Protein AF-A0A7C1Z1F7-F1 (afdb_monomer)

Sequence (135 aa):
MGASKIYFLIGGLVTLLATFLFSFHTYFPGVDIYGIGFLMNIPALFTSGDILVIIMTIVFIIFLLSGIFILLGVKSRVVAIIGSIFAIGVSGYFIFVFYIGMLDPQFAFMFLDDAIIEGILPLNIPIGTISIGPI

Mean predicted aligned error: 8.41 Å

Secondary structure (DSSP, 8-state):
--HHHHHHHHHHHHHHHHHHH-B-TTTSTT--BBHHHHHHTGGGGGG---HHHHHHHHHHHHHHHHHHHHHHTTT-HHHHHHHHHHHHHHHHHHHHHHHTT---HHHHHTTB---SSTT--S--EEETTEEES--

pLDDT: mean 76.37, std 15.19, range [38.84, 95.06]

Structure (mmCIF, N/CA/C/O backbone):
data_AF-A0A7C1Z1F7-F1
#
_entry.id   AF-A0A7C1Z1F7-F1
#
loop_
_atom_site.group_PDB
_atom_site.id
_atom_site.type_symbol
_atom_site.label_atom_id
_atom_site.label_alt_id
_atom_site.label_comp_id
_atom_site.label_asym_id
_atom_site.label_entity_id
_atom_site.label_seq_id
_atom_site.pdbx_PDB_ins_code
_atom_site.Cartn_x
_atom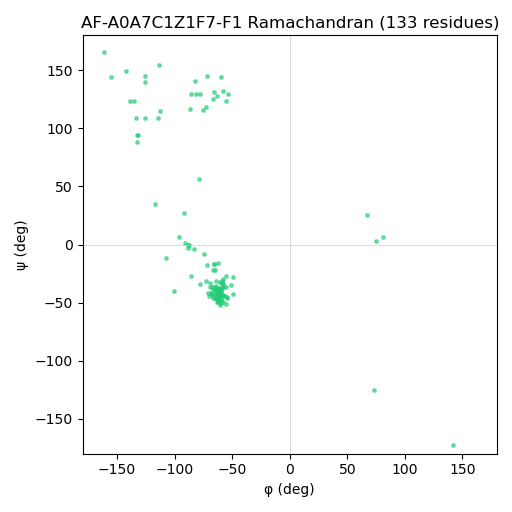_site.Cartn_y
_atom_site.Cartn_z
_atom_site.occupancy
_atom_site.B_iso_or_equiv
_atom_site.auth_seq_id
_atom_site.auth_comp_id
_atom_site.auth_asym_id
_atom_site.auth_atom_id
_atom_site.pdbx_PDB_model_num
ATOM 1 N N . MET A 1 1 ? -17.760 -5.159 22.294 1.00 61.66 1 MET A N 1
ATOM 2 C CA . MET A 1 1 ? -17.107 -4.267 21.301 1.00 61.66 1 MET A CA 1
ATOM 3 C C . MET A 1 1 ? -18.164 -3.802 20.309 1.00 61.66 1 MET A C 1
ATOM 5 O O . MET A 1 1 ? -18.952 -4.632 19.889 1.00 61.66 1 MET A O 1
ATOM 9 N N . GLY A 1 2 ? -18.234 -2.510 19.968 1.00 80.25 2 GLY A N 1
ATOM 10 C CA . GLY A 1 2 ? -19.189 -2.028 18.957 1.00 80.25 2 GLY A CA 1
ATOM 11 C C . GLY A 1 2 ? -18.783 -2.457 17.543 1.00 80.25 2 GLY A C 1
ATOM 12 O O . GLY A 1 2 ? -17.587 -2.481 17.247 1.00 80.25 2 GLY A O 1
ATOM 13 N N . ALA A 1 3 ? -19.758 -2.753 16.678 1.00 77.94 3 ALA A N 1
ATOM 14 C CA . ALA A 1 3 ? -19.538 -3.232 15.306 1.00 77.94 3 ALA A CA 1
ATOM 15 C C . ALA A 1 3 ? -18.564 -2.349 14.498 1.00 77.94 3 ALA A C 1
ATOM 17 O O . ALA A 1 3 ? -17.719 -2.860 13.772 1.00 77.94 3 ALA A O 1
ATOM 18 N N . SER A 1 4 ? -18.578 -1.026 14.713 1.00 79.00 4 SER A N 1
ATOM 19 C CA . SER A 1 4 ? -17.654 -0.089 14.054 1.00 79.00 4 SER A CA 1
ATOM 20 C C . SER A 1 4 ? -16.173 -0.387 14.305 1.00 79.00 4 SER A C 1
ATOM 22 O O . SER A 1 4 ? -15.347 -0.160 13.432 1.00 79.00 4 SER A O 1
ATOM 24 N N . LYS A 1 5 ? -15.815 -0.902 15.489 1.00 85.81 5 LYS A N 1
ATOM 25 C CA . LYS A 1 5 ? -14.415 -1.220 15.817 1.00 85.81 5 LYS A CA 1
ATOM 26 C C . LYS A 1 5 ? -13.922 -2.457 15.070 1.00 85.81 5 LYS A C 1
ATOM 28 O O . LYS A 1 5 ? -12.745 -2.529 14.741 1.00 85.81 5 LYS A O 1
ATOM 33 N N . ILE A 1 6 ? -14.824 -3.401 14.801 1.00 90.44 6 ILE A N 1
ATOM 34 C CA . ILE A 1 6 ? -14.524 -4.606 14.025 1.00 90.44 6 ILE A CA 1
ATOM 35 C C . ILE A 1 6 ? -14.247 -4.215 12.572 1.00 90.44 6 ILE A C 1
ATOM 37 O O . ILE A 1 6 ? -13.253 -4.660 12.012 1.00 90.44 6 ILE A O 1
ATOM 41 N N . TYR A 1 7 ? -15.044 -3.309 11.996 1.00 90.19 7 TYR A N 1
ATOM 42 C CA . TYR A 1 7 ? -14.801 -2.813 10.638 1.00 90.19 7 TYR A CA 1
ATOM 43 C C . TYR A 1 7 ? -13.456 -2.091 10.494 1.00 90.19 7 TYR A C 1
ATOM 45 O O . TYR A 1 7 ? -12.774 -2.295 9.497 1.00 90.19 7 TYR A O 1
ATOM 53 N N . PHE A 1 8 ? -13.027 -1.310 11.492 1.00 91.94 8 PHE A N 1
ATOM 54 C CA . PHE A 1 8 ? -11.693 -0.695 11.473 1.00 91.94 8 PHE A CA 1
ATOM 55 C C . PHE A 1 8 ? -10.565 -1.725 11.578 1.00 91.94 8 PHE A C 1
ATOM 57 O O . PHE A 1 8 ? -9.567 -1.610 10.875 1.00 91.94 8 PHE A O 1
ATOM 64 N N . LEU A 1 9 ? -10.732 -2.760 12.405 1.00 91.50 9 LEU A N 1
ATOM 65 C CA . LEU A 1 9 ? -9.776 -3.868 12.474 1.00 91.50 9 LEU A CA 1
ATOM 66 C C . LEU A 1 9 ? -9.646 -4.579 11.125 1.00 91.50 9 LEU A C 1
ATOM 68 O O . LEU A 1 9 ? -8.541 -4.708 10.612 1.00 91.50 9 LEU A O 1
ATOM 72 N N . ILE A 1 10 ? -10.771 -4.989 10.535 1.00 92.12 10 ILE A N 1
ATOM 73 C CA . ILE A 1 10 ? -10.785 -5.689 9.246 1.00 92.12 10 ILE A CA 1
ATOM 74 C C . ILE A 1 10 ? -10.213 -4.789 8.149 1.00 92.12 10 ILE A C 1
ATOM 76 O O . ILE A 1 10 ? -9.311 -5.210 7.437 1.00 92.12 10 ILE A O 1
ATOM 80 N N . GLY A 1 11 ? -10.680 -3.544 8.036 1.00 90.00 11 GLY A N 1
ATOM 81 C CA . GLY A 1 11 ? -10.224 -2.617 7.000 1.00 90.00 11 GLY A CA 1
ATOM 82 C C . GLY A 1 11 ? -8.729 -2.316 7.092 1.00 90.00 11 GLY A C 1
ATOM 83 O O . GLY A 1 11 ? -8.037 -2.332 6.077 1.00 90.00 11 GLY A O 1
ATOM 84 N N . GLY A 1 12 ? -8.206 -2.103 8.301 1.00 92.25 12 GLY A N 1
ATOM 85 C CA . GLY A 1 12 ? -6.782 -1.852 8.508 1.00 92.25 12 GLY A CA 1
ATOM 86 C C . GLY A 1 12 ? -5.923 -3.077 8.201 1.00 92.25 12 GLY A C 1
ATOM 87 O O . GLY A 1 12 ? -4.917 -2.951 7.508 1.00 92.25 12 GLY A O 1
ATOM 88 N N . LEU A 1 13 ? -6.350 -4.268 8.639 1.00 92.19 13 LEU A N 1
ATOM 89 C CA . LEU A 1 13 ? -5.663 -5.524 8.320 1.00 92.19 13 LEU A CA 1
ATOM 90 C C . LEU A 1 13 ? -5.669 -5.805 6.817 1.00 92.19 13 LEU A C 1
ATOM 92 O O . LEU A 1 13 ? -4.622 -6.112 6.263 1.00 92.19 13 LEU A O 1
ATOM 96 N N . VAL A 1 14 ? -6.813 -5.654 6.147 1.00 89.81 14 VAL A N 1
ATOM 97 C CA . VAL A 1 14 ? -6.927 -5.852 4.694 1.00 89.81 14 VAL A CA 1
ATOM 98 C C . VAL A 1 14 ? -6.065 -4.848 3.933 1.00 89.81 14 VAL A C 1
ATOM 100 O O . VAL A 1 14 ? -5.399 -5.240 2.985 1.00 89.81 14 VAL A O 1
ATOM 103 N N . THR A 1 15 ? -6.018 -3.583 4.365 1.00 90.19 15 THR A N 1
ATOM 104 C CA . THR A 1 15 ? -5.166 -2.559 3.734 1.00 90.19 15 THR A CA 1
ATOM 105 C C . THR A 1 15 ? -3.689 -2.928 3.852 1.00 90.19 15 THR A C 1
ATOM 107 O O . THR A 1 15 ? -2.976 -2.900 2.857 1.00 90.19 15 THR A O 1
ATOM 110 N N . LEU A 1 16 ? -3.234 -3.333 5.043 1.00 88.50 16 LEU A N 1
ATOM 111 C CA . LEU A 1 16 ? -1.848 -3.760 5.245 1.00 88.50 16 LEU A CA 1
ATOM 112 C C . LEU A 1 16 ? -1.522 -5.022 4.448 1.00 88.50 16 LEU A C 1
ATOM 114 O O . LEU A 1 16 ? -0.497 -5.062 3.778 1.00 88.50 16 LEU A O 1
ATOM 118 N N . LEU A 1 17 ? -2.397 -6.031 4.483 1.00 83.88 17 LEU A N 1
ATOM 119 C CA . LEU A 1 17 ? -2.230 -7.249 3.693 1.00 83.88 17 LEU A CA 1
ATOM 120 C C . LEU A 1 17 ? -2.149 -6.924 2.200 1.00 83.88 17 LEU A C 1
ATOM 122 O O . LEU A 1 17 ? -1.248 -7.416 1.537 1.00 83.88 17 LEU A O 1
ATOM 126 N N . ALA A 1 18 ? -3.006 -6.047 1.676 1.00 79.25 18 ALA A N 1
ATOM 127 C CA . ALA A 1 18 ? -2.962 -5.636 0.274 1.00 79.25 18 ALA A CA 1
ATOM 128 C C . ALA A 1 18 ? -1.609 -5.021 -0.124 1.00 79.25 18 ALA A C 1
ATOM 130 O O . ALA A 1 18 ? -1.137 -5.270 -1.229 1.00 79.25 18 ALA A O 1
ATOM 131 N N . THR A 1 19 ? -0.952 -4.284 0.778 1.00 75.62 19 THR A N 1
ATOM 132 C CA . THR A 1 19 ? 0.406 -3.762 0.562 1.00 75.62 19 THR A CA 1
ATOM 133 C C . THR A 1 19 ? 1.431 -4.884 0.367 1.00 75.62 19 THR A C 1
ATOM 135 O O . THR A 1 19 ? 2.284 -4.781 -0.506 1.00 75.62 19 THR A O 1
ATOM 138 N N . PHE A 1 20 ? 1.339 -5.969 1.143 1.00 69.06 20 PHE A N 1
ATOM 139 C CA . PHE A 1 20 ? 2.251 -7.120 1.045 1.00 69.06 20 PHE A CA 1
ATOM 140 C C . PHE A 1 20 ? 1.937 -8.047 -0.129 1.00 69.06 20 PHE A C 1
ATOM 142 O O . PHE A 1 20 ? 2.844 -8.637 -0.710 1.00 69.06 20 PHE A O 1
ATOM 149 N N . LEU A 1 21 ? 0.654 -8.183 -0.463 1.00 66.94 21 LEU A N 1
ATOM 150 C CA . LEU A 1 21 ? 0.170 -9.052 -1.535 1.00 66.94 21 LEU A CA 1
ATOM 151 C C . LEU A 1 21 ? 0.263 -8.385 -2.920 1.00 66.94 21 LEU A C 1
ATOM 153 O O . LEU A 1 21 ? -0.048 -9.022 -3.925 1.00 66.94 21 LEU A O 1
ATOM 157 N N . PHE A 1 22 ? 0.682 -7.117 -2.986 1.00 68.81 22 PHE A N 1
ATOM 158 C CA . PHE A 1 22 ? 0.914 -6.414 -4.243 1.00 68.81 22 PHE A CA 1
ATOM 159 C C . PHE A 1 22 ? 2.036 -7.100 -5.031 1.00 68.81 22 PHE A C 1
ATOM 161 O O . PHE A 1 22 ? 3.112 -7.340 -4.485 1.00 68.81 22 PHE A O 1
ATOM 168 N N . SER A 1 23 ? 1.791 -7.431 -6.301 1.00 63.59 23 SER A N 1
ATOM 169 C CA . SER A 1 23 ? 2.776 -8.097 -7.163 1.00 63.59 23 SER A CA 1
ATOM 170 C C . SER A 1 23 ? 2.725 -7.584 -8.604 1.00 63.59 23 SER A C 1
ATOM 172 O O . SER A 1 23 ? 1.670 -7.164 -9.084 1.00 63.59 23 SER A O 1
ATOM 174 N N . PHE A 1 24 ? 3.876 -7.602 -9.289 1.00 62.78 24 PHE A N 1
ATOM 175 C CA . PHE A 1 24 ? 4.083 -6.983 -10.615 1.00 62.78 24 PHE A CA 1
ATOM 176 C C . PHE A 1 24 ? 4.428 -7.975 -11.740 1.00 62.78 24 PHE A C 1
ATOM 178 O O . PHE A 1 24 ? 5.168 -7.649 -12.666 1.00 62.78 24 PHE A O 1
ATOM 185 N N . HIS A 1 25 ? 3.861 -9.179 -11.701 1.00 56.56 25 HIS A N 1
ATOM 186 C CA . HIS A 1 25 ? 4.260 -10.289 -12.576 1.00 56.56 25 HIS A CA 1
ATOM 187 C C . HIS A 1 25 ? 4.027 -10.033 -14.084 1.00 56.56 25 HIS A C 1
ATOM 189 O O . HIS A 1 25 ? 4.870 -10.355 -14.916 1.00 56.56 25 HIS A O 1
ATOM 195 N N . THR A 1 26 ? 2.919 -9.389 -14.473 1.00 54.09 26 THR A N 1
ATOM 196 C CA . THR A 1 26 ? 2.628 -9.116 -15.900 1.00 54.09 26 THR A CA 1
ATOM 197 C C . THR A 1 26 ? 3.509 -8.037 -16.537 1.00 54.09 26 THR A C 1
ATOM 199 O O . THR A 1 26 ? 3.559 -7.952 -17.762 1.00 54.09 26 THR A O 1
ATOM 202 N N . TYR A 1 27 ? 4.178 -7.194 -15.743 1.00 58.09 27 TYR A N 1
ATOM 203 C CA . TYR A 1 27 ? 5.003 -6.102 -16.277 1.00 58.09 27 TYR A CA 1
ATOM 204 C C . TYR A 1 27 ? 6.427 -6.569 -16.622 1.00 58.09 27 TYR A C 1
ATOM 206 O O . TYR A 1 27 ? 7.045 -6.027 -17.537 1.00 58.09 27 TYR A O 1
ATOM 214 N N . PHE A 1 28 ? 6.925 -7.610 -15.943 1.00 63.34 28 PHE A N 1
ATOM 215 C CA . PHE A 1 28 ? 8.243 -8.206 -16.176 1.00 63.34 28 PHE A CA 1
ATOM 216 C C . PHE A 1 28 ? 8.129 -9.732 -16.281 1.00 63.34 28 PHE A C 1
ATOM 218 O O . PHE A 1 28 ? 8.176 -10.426 -15.266 1.00 63.34 28 PHE A O 1
ATOM 225 N N . PRO A 1 29 ? 7.996 -10.282 -17.501 1.00 62.34 29 PRO A N 1
ATOM 226 C CA . PRO A 1 29 ? 7.899 -11.723 -17.694 1.00 62.34 29 PRO A CA 1
ATOM 227 C C . PRO A 1 29 ? 9.097 -12.453 -17.071 1.00 62.34 29 PRO A C 1
ATOM 229 O O . PRO A 1 29 ? 10.244 -12.170 -17.417 1.00 62.34 29 PRO A O 1
ATOM 232 N N . GLY A 1 30 ? 8.831 -13.400 -16.169 1.00 60.41 30 GLY A N 1
ATOM 233 C CA . GLY A 1 30 ? 9.862 -14.201 -15.499 1.00 60.41 30 GLY A CA 1
ATOM 234 C C . GLY A 1 30 ? 10.552 -13.526 -14.309 1.00 60.41 30 GLY A C 1
ATOM 235 O O . GLY A 1 30 ? 11.502 -14.096 -13.779 1.00 60.41 30 GLY A O 1
ATOM 236 N N . VAL A 1 31 ? 10.093 -12.343 -13.886 1.00 62.78 31 VAL A N 1
ATOM 237 C CA . VAL A 1 31 ? 10.556 -11.689 -12.657 1.00 62.78 31 VAL A CA 1
ATOM 238 C C . VAL A 1 31 ? 9.405 -11.661 -11.664 1.00 62.78 31 VAL A C 1
ATOM 240 O O . VAL A 1 31 ? 8.390 -10.997 -11.884 1.00 62.78 31 VAL A O 1
ATOM 243 N N . ASP A 1 32 ? 9.574 -12.374 -10.557 1.00 62.59 32 ASP A N 1
ATOM 244 C CA . ASP A 1 32 ? 8.621 -12.317 -9.461 1.00 62.59 32 ASP A CA 1
ATOM 245 C C . ASP A 1 32 ? 8.952 -11.146 -8.541 1.00 62.59 32 ASP A C 1
ATOM 247 O O . ASP A 1 32 ? 10.093 -10.926 -8.139 1.00 62.59 32 ASP A O 1
ATOM 251 N N . ILE A 1 33 ? 7.930 -10.348 -8.265 1.00 67.69 33 ILE A N 1
ATOM 252 C CA . ILE A 1 33 ? 8.056 -9.059 -7.608 1.00 67.69 33 ILE A CA 1
ATOM 253 C C . ILE A 1 33 ? 6.950 -8.986 -6.552 1.00 67.69 33 ILE A C 1
ATOM 255 O O . ILE A 1 33 ? 5.773 -9.138 -6.891 1.00 67.69 33 ILE A O 1
ATOM 259 N N . TYR A 1 34 ? 7.318 -8.754 -5.291 1.00 69.19 34 TYR A N 1
ATOM 260 C CA . TYR A 1 34 ? 6.460 -8.887 -4.114 1.00 69.19 34 TYR A CA 1
ATOM 261 C C . TYR A 1 34 ? 6.428 -7.610 -3.262 1.00 69.19 34 TYR A C 1
ATOM 263 O O . TYR A 1 34 ? 7.438 -6.942 -3.047 1.00 69.19 34 TYR A O 1
ATOM 271 N N . GLY A 1 35 ? 5.270 -7.315 -2.667 1.00 67.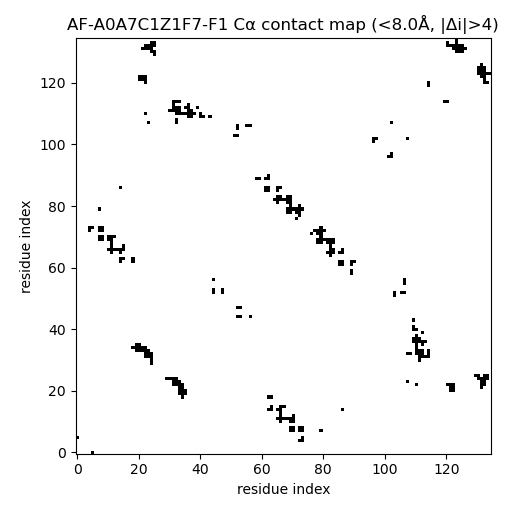62 35 GLY A N 1
ATOM 272 C CA . GLY A 1 35 ? 5.073 -6.207 -1.726 1.00 67.62 35 GLY A CA 1
ATOM 273 C C . GLY A 1 35 ? 6.025 -6.214 -0.527 1.00 67.62 35 GLY A C 1
ATOM 274 O O . GLY A 1 35 ? 6.341 -5.156 0.011 1.00 67.62 35 GLY A O 1
ATOM 275 N N . ILE A 1 36 ? 6.523 -7.388 -0.120 1.00 68.94 36 ILE A N 1
ATOM 276 C CA . ILE A 1 36 ? 7.545 -7.493 0.932 1.00 68.94 36 ILE A CA 1
ATOM 277 C C . ILE A 1 36 ? 8.903 -6.946 0.485 1.00 68.94 36 ILE A C 1
ATOM 279 O O . ILE A 1 36 ? 9.557 -6.255 1.269 1.00 68.94 36 ILE A O 1
ATOM 283 N N . GLY A 1 37 ? 9.268 -7.153 -0.783 1.00 70.94 37 GLY A N 1
ATOM 284 C CA . GLY A 1 37 ? 10.518 -6.657 -1.341 1.00 70.94 37 GLY A CA 1
ATOM 285 C C . GLY A 1 37 ? 10.613 -5.145 -1.264 1.00 70.94 37 GLY A C 1
ATOM 286 O O . GLY A 1 37 ? 11.675 -4.606 -0.961 1.00 70.94 37 GLY A O 1
ATOM 287 N N . PHE A 1 38 ? 9.475 -4.456 -1.386 1.00 77.50 38 PHE A N 1
ATOM 288 C CA . PHE A 1 38 ? 9.420 -3.009 -1.217 1.00 77.50 38 PHE A CA 1
ATOM 289 C C . PHE A 1 38 ? 9.992 -2.566 0.128 1.00 77.50 38 PHE A C 1
ATOM 291 O O . PHE A 1 38 ? 10.794 -1.638 0.167 1.00 77.50 38 PHE A O 1
ATOM 298 N N . LEU A 1 39 ? 9.612 -3.231 1.227 1.00 75.25 39 LEU A N 1
ATOM 299 C CA . LEU A 1 39 ? 10.097 -2.887 2.566 1.00 75.25 39 LEU A CA 1
ATOM 300 C C . LEU A 1 39 ? 11.598 -3.126 2.714 1.00 75.25 39 LEU A C 1
ATOM 302 O O . LEU A 1 39 ? 12.285 -2.320 3.342 1.00 75.25 39 LEU A O 1
ATOM 306 N N . MET A 1 40 ? 12.095 -4.212 2.124 1.00 74.88 40 MET A N 1
ATOM 307 C CA . MET A 1 40 ? 13.509 -4.584 2.169 1.00 74.88 40 MET A CA 1
ATOM 308 C C . MET A 1 40 ? 14.378 -3.615 1.365 1.00 74.88 40 MET A C 1
ATOM 310 O O . MET A 1 40 ? 15.492 -3.290 1.777 1.00 74.88 40 MET A O 1
ATOM 314 N N . ASN A 1 41 ? 13.837 -3.076 0.273 1.00 77.19 41 ASN A N 1
ATOM 315 C CA . ASN A 1 41 ? 14.528 -2.155 -0.621 1.00 77.19 41 ASN A CA 1
ATOM 316 C C . ASN A 1 41 ? 14.251 -0.668 -0.330 1.00 77.19 41 ASN A C 1
ATOM 318 O O . ASN A 1 41 ? 14.754 0.186 -1.059 1.00 77.19 41 ASN A O 1
ATOM 322 N N . ILE A 1 42 ? 13.533 -0.309 0.748 1.00 77.31 42 ILE A N 1
ATOM 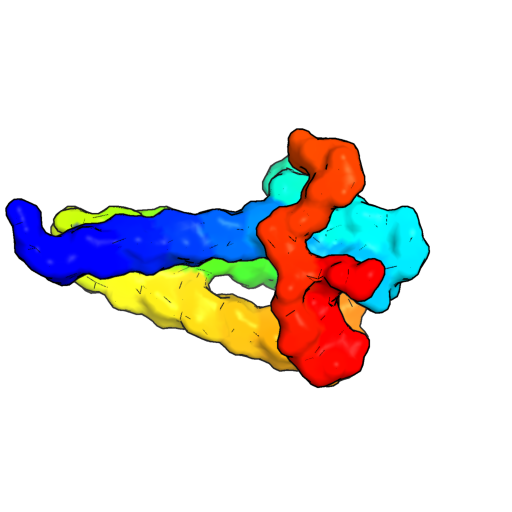323 C CA . ILE A 1 42 ? 13.373 1.101 1.174 1.00 77.31 42 ILE A CA 1
ATOM 324 C C . ILE A 1 42 ? 14.719 1.843 1.249 1.00 77.31 42 ILE A C 1
ATOM 326 O O . ILE A 1 42 ? 14.776 2.983 0.787 1.00 77.31 42 ILE A O 1
ATOM 330 N N . PRO A 1 43 ? 15.818 1.264 1.780 1.00 75.56 43 PRO A N 1
ATOM 331 C CA . PRO A 1 43 ? 17.102 1.962 1.817 1.00 75.56 43 PRO A CA 1
ATOM 332 C C . PRO A 1 43 ? 17.616 2.390 0.434 1.00 75.56 43 PRO A C 1
ATOM 334 O O . PRO A 1 43 ? 18.265 3.431 0.331 1.00 75.56 43 PRO A O 1
ATOM 337 N N . ALA A 1 44 ? 17.281 1.646 -0.627 1.00 69.94 44 ALA A N 1
ATOM 338 C CA . ALA A 1 44 ? 17.669 1.968 -2.000 1.00 69.94 44 ALA A CA 1
ATOM 339 C C . ALA A 1 44 ? 17.016 3.264 -2.523 1.00 69.94 44 ALA A C 1
ATOM 341 O O . ALA A 1 44 ? 17.524 3.871 -3.468 1.00 69.94 44 ALA A O 1
ATOM 342 N N . LEU A 1 45 ? 15.950 3.758 -1.874 1.00 71.44 45 LEU A N 1
ATOM 343 C CA . LEU A 1 45 ? 15.375 5.077 -2.163 1.00 71.44 45 LEU A CA 1
ATOM 344 C C . LEU A 1 45 ? 16.396 6.199 -1.951 1.00 71.44 45 LEU A C 1
ATOM 346 O O . LEU A 1 45 ? 16.456 7.131 -2.744 1.00 71.44 45 LEU A O 1
ATOM 350 N N . PHE A 1 46 ? 17.216 6.112 -0.903 1.00 71.69 46 PHE A N 1
ATOM 351 C CA . PHE A 1 46 ? 18.184 7.165 -0.579 1.00 71.69 46 PHE A CA 1
ATOM 352 C C . PHE A 1 46 ? 19.390 7.183 -1.522 1.00 71.69 46 PHE A C 1
ATOM 354 O O . PHE A 1 46 ? 20.199 8.108 -1.468 1.00 71.69 46 PHE A O 1
ATOM 361 N N . THR A 1 47 ? 19.507 6.172 -2.383 1.00 71.56 47 THR A N 1
ATOM 362 C CA . THR A 1 47 ? 20.5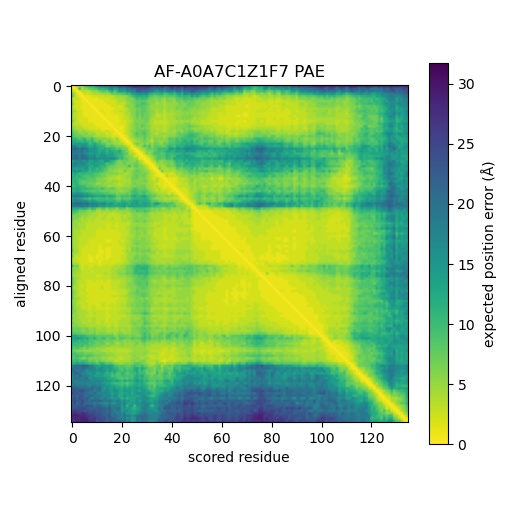37 6.082 -3.418 1.00 71.56 47 THR A CA 1
ATOM 363 C C . THR A 1 47 ? 19.983 6.306 -4.824 1.00 71.56 47 THR A C 1
ATOM 365 O O . THR A 1 47 ? 20.771 6.479 -5.752 1.00 71.56 47 THR A O 1
ATOM 368 N N . SER A 1 48 ? 18.656 6.323 -5.001 1.00 68.50 48 SER A N 1
ATOM 369 C CA . SER A 1 48 ? 18.030 6.662 -6.280 1.00 68.50 48 SER A CA 1
ATOM 370 C C . SER A 1 48 ? 18.047 8.176 -6.500 1.00 68.50 48 SER A C 1
ATOM 372 O O . SER A 1 48 ? 17.636 8.951 -5.640 1.00 68.50 48 SER A O 1
ATOM 374 N N . GLY A 1 49 ? 18.528 8.602 -7.669 1.00 70.12 49 GLY A N 1
ATOM 375 C CA . GLY A 1 49 ? 18.441 9.993 -8.121 1.00 70.12 49 GLY A CA 1
ATOM 376 C C . GLY A 1 49 ? 17.151 10.309 -8.884 1.00 70.12 49 GLY A C 1
ATOM 377 O O . GLY A 1 49 ? 16.966 11.454 -9.295 1.00 70.12 49 GLY A O 1
ATOM 378 N N . ASP A 1 50 ? 16.283 9.317 -9.108 1.00 84.75 50 ASP A N 1
ATOM 379 C CA . ASP A 1 50 ? 15.078 9.487 -9.914 1.00 84.75 50 ASP A CA 1
ATOM 380 C C . ASP A 1 50 ? 13.911 10.015 -9.071 1.00 84.75 50 ASP A C 1
ATOM 382 O O . ASP A 1 50 ? 13.410 9.368 -8.145 1.00 84.75 50 ASP A O 1
ATOM 386 N N . ILE A 1 51 ? 13.454 11.218 -9.418 1.00 84.81 51 ILE A N 1
ATOM 387 C CA . ILE A 1 51 ? 12.382 11.905 -8.704 1.00 84.81 51 ILE A CA 1
ATOM 388 C C . ILE A 1 51 ? 11.045 11.161 -8.786 1.00 84.81 51 ILE A C 1
ATOM 390 O O . ILE A 1 51 ? 10.264 11.215 -7.835 1.00 84.81 51 ILE A O 1
ATOM 394 N N . LEU A 1 52 ? 10.775 10.450 -9.884 1.00 84.00 52 LEU A N 1
ATOM 395 C CA . LEU A 1 52 ? 9.531 9.708 -10.063 1.00 84.00 52 LEU A CA 1
ATOM 396 C C . LEU A 1 52 ? 9.495 8.495 -9.131 1.00 84.00 52 LEU A C 1
ATOM 398 O O . LEU A 1 52 ? 8.499 8.287 -8.435 1.00 84.00 52 LEU A O 1
ATOM 402 N N . VAL A 1 53 ? 10.607 7.763 -9.035 1.00 83.75 53 VAL A N 1
ATOM 403 C CA . VAL A 1 53 ? 10.768 6.627 -8.113 1.00 83.75 53 VAL A CA 1
ATOM 404 C C . VAL A 1 53 ? 10.586 7.078 -6.666 1.00 83.75 53 VAL A C 1
ATOM 406 O O . VAL A 1 53 ? 9.853 6.443 -5.903 1.00 83.75 53 VAL A O 1
ATOM 409 N N . ILE A 1 54 ? 11.182 8.214 -6.292 1.00 85.31 54 ILE A N 1
ATOM 410 C CA . ILE A 1 54 ? 11.032 8.796 -4.952 1.00 85.31 54 ILE A CA 1
ATOM 411 C C . ILE A 1 54 ? 9.560 9.116 -4.661 1.00 85.31 54 ILE A C 1
ATOM 413 O O . ILE A 1 54 ? 9.048 8.734 -3.606 1.00 85.31 54 ILE A O 1
ATOM 417 N N . ILE A 1 55 ? 8.856 9.774 -5.590 1.00 87.38 55 ILE A N 1
ATOM 418 C CA . ILE A 1 55 ? 7.433 10.111 -5.431 1.00 87.38 55 ILE A CA 1
ATOM 419 C C . ILE A 1 55 ? 6.594 8.843 -5.249 1.00 87.38 55 ILE A C 1
ATOM 421 O O . ILE A 1 55 ? 5.828 8.754 -4.290 1.00 87.38 55 ILE A O 1
ATOM 425 N N . MET A 1 56 ? 6.750 7.850 -6.127 1.00 86.25 56 MET A N 1
ATOM 426 C CA . MET A 1 56 ? 5.980 6.603 -6.066 1.00 86.25 56 MET A CA 1
ATOM 427 C C . MET A 1 56 ? 6.238 5.834 -4.765 1.00 86.25 56 MET A C 1
ATOM 429 O O . MET A 1 56 ? 5.305 5.305 -4.160 1.00 86.25 56 MET A O 1
ATOM 433 N N . THR A 1 57 ? 7.479 5.842 -4.279 1.00 86.38 57 THR A N 1
ATOM 434 C CA . THR A 1 57 ? 7.846 5.219 -3.001 1.00 86.38 57 THR A CA 1
ATOM 435 C C . THR A 1 57 ? 7.200 5.929 -1.819 1.00 86.38 57 THR A C 1
ATOM 437 O O . THR A 1 57 ? 6.618 5.276 -0.956 1.00 86.38 57 THR A O 1
ATOM 440 N N . ILE A 1 58 ? 7.238 7.265 -1.781 1.00 89.12 58 ILE A N 1
ATOM 441 C CA . ILE A 1 58 ? 6.567 8.049 -0.733 1.00 89.12 58 ILE A CA 1
ATOM 442 C C . ILE A 1 58 ? 5.063 7.761 -0.738 1.00 89.12 58 ILE A C 1
ATOM 444 O O . ILE A 1 58 ? 4.472 7.534 0.318 1.00 89.12 58 ILE A O 1
ATOM 448 N N . VAL A 1 59 ? 4.448 7.723 -1.920 1.00 90.19 59 VAL A N 1
ATOM 449 C CA . VAL A 1 59 ? 3.027 7.400 -2.081 1.00 90.19 59 VAL A CA 1
ATOM 450 C C . VAL A 1 59 ? 2.719 5.996 -1.548 1.00 90.19 59 VAL A C 1
ATOM 452 O O . VAL A 1 59 ? 1.757 5.824 -0.799 1.00 90.19 59 VAL A O 1
ATOM 455 N N . PHE A 1 60 ? 3.562 5.002 -1.832 1.00 87.06 60 PHE A N 1
ATOM 456 C CA . PHE A 1 60 ? 3.391 3.649 -1.299 1.00 87.06 60 PHE A CA 1
ATOM 457 C C . PHE A 1 60 ? 3.592 3.570 0.227 1.00 87.06 60 PHE A C 1
ATOM 459 O O . PHE A 1 60 ? 2.841 2.884 0.920 1.00 87.06 60 PHE A O 1
ATOM 466 N N . ILE A 1 61 ? 4.530 4.333 0.798 1.00 89.19 61 ILE A N 1
ATOM 467 C CA . ILE A 1 61 ? 4.688 4.447 2.259 1.00 89.19 61 ILE A CA 1
ATOM 468 C C . ILE A 1 61 ? 3.427 5.049 2.895 1.00 89.19 61 ILE A C 1
ATOM 470 O O . ILE A 1 61 ? 2.966 4.562 3.929 1.00 89.19 61 ILE A O 1
ATOM 474 N N . ILE A 1 62 ? 2.825 6.067 2.271 1.00 92.94 62 ILE A N 1
ATOM 475 C CA . ILE A 1 62 ? 1.548 6.640 2.724 1.00 92.94 62 ILE A CA 1
ATOM 476 C C . ILE A 1 62 ? 0.448 5.570 2.718 1.00 92.94 62 ILE A C 1
ATOM 478 O O . ILE A 1 62 ? -0.341 5.515 3.662 1.00 92.94 62 ILE A O 1
ATOM 482 N N . PHE A 1 63 ? 0.419 4.684 1.717 1.00 91.12 63 PHE A N 1
ATOM 483 C CA . PHE A 1 63 ? -0.518 3.559 1.686 1.00 91.12 63 PHE A CA 1
ATOM 484 C C . PHE A 1 63 ? -0.326 2.609 2.872 1.00 91.12 63 PHE A C 1
ATOM 486 O O . PHE A 1 63 ? -1.295 2.270 3.551 1.00 91.12 63 PHE A O 1
ATOM 493 N N . LEU A 1 64 ? 0.912 2.243 3.204 1.00 90.12 64 LEU A N 1
ATOM 494 C CA . LEU A 1 64 ? 1.195 1.408 4.374 1.00 90.12 64 LEU A CA 1
ATOM 495 C C . LEU A 1 64 ? 0.753 2.088 5.679 1.00 90.12 64 LEU A C 1
ATOM 497 O O . LEU A 1 64 ? 0.047 1.488 6.495 1.00 90.12 64 LEU A O 1
ATOM 501 N N . LEU A 1 65 ? 1.110 3.363 5.858 1.00 93.38 65 LEU A N 1
ATOM 502 C CA . LEU A 1 65 ? 0.708 4.150 7.027 1.00 93.38 65 LEU A CA 1
ATOM 503 C C . LEU A 1 65 ? -0.813 4.288 7.135 1.00 93.38 65 LEU A C 1
ATOM 505 O O . LEU A 1 65 ? -1.355 4.307 8.242 1.00 93.38 65 LEU A O 1
ATOM 509 N N . SER A 1 66 ? -1.514 4.328 6.003 1.00 94.56 66 SER A N 1
ATOM 510 C CA . SER A 1 66 ? -2.971 4.389 5.966 1.00 94.56 66 SER A CA 1
ATOM 511 C C . SER A 1 66 ? -3.613 3.180 6.658 1.00 94.56 66 SER A C 1
ATOM 513 O O . SER A 1 66 ? -4.517 3.359 7.476 1.00 94.56 66 SER A O 1
ATOM 515 N N . GLY A 1 67 ? -3.075 1.971 6.455 1.00 92.75 67 GLY A N 1
ATOM 516 C CA . GLY A 1 67 ? -3.525 0.760 7.143 1.00 92.75 67 GLY A CA 1
ATOM 517 C C . GLY A 1 67 ? -3.342 0.850 8.660 1.00 92.75 67 GLY A C 1
ATOM 518 O O . GLY A 1 67 ? -4.259 0.533 9.422 1.00 92.75 67 GLY A O 1
ATOM 519 N N . ILE A 1 68 ? -2.204 1.388 9.112 1.00 94.31 68 ILE A N 1
ATOM 520 C CA . ILE A 1 68 ? -1.936 1.638 10.538 1.00 94.31 68 ILE A CA 1
ATOM 521 C C . ILE A 1 68 ? -2.937 2.654 11.110 1.00 94.31 68 ILE A C 1
ATOM 523 O O . ILE A 1 68 ? -3.501 2.433 12.183 1.00 94.31 68 ILE A O 1
ATOM 527 N N . PHE A 1 69 ? -3.214 3.749 10.400 1.00 95.06 69 PHE A N 1
ATOM 528 C CA . PHE A 1 69 ? -4.187 4.758 10.833 1.00 95.06 69 PHE A CA 1
ATOM 529 C C . PHE A 1 69 ? -5.612 4.204 10.917 1.00 95.06 69 PHE A C 1
ATOM 531 O O . PHE A 1 69 ? -6.334 4.508 11.871 1.00 95.06 69 PHE A O 1
ATOM 538 N N . ILE A 1 70 ? -6.004 3.329 9.988 1.00 94.62 70 ILE A N 1
ATOM 539 C CA . ILE A 1 70 ? -7.290 2.629 10.051 1.00 94.62 70 ILE A CA 1
ATOM 540 C C . ILE A 1 70 ? -7.358 1.741 11.303 1.00 94.62 70 ILE A C 1
ATOM 542 O O . ILE A 1 70 ? -8.354 1.800 12.026 1.00 94.62 70 ILE A O 1
ATOM 546 N N . LEU A 1 71 ? -6.290 1.008 11.641 1.00 94.12 71 LEU A N 1
ATOM 547 C CA . LEU A 1 71 ? -6.230 0.210 12.876 1.00 94.12 71 LEU A CA 1
ATOM 548 C C . LEU A 1 71 ? -6.323 1.071 14.145 1.00 94.12 71 LEU A C 1
ATOM 550 O O . LEU A 1 71 ? -7.041 0.725 15.089 1.00 94.12 71 LEU A O 1
ATOM 554 N N . LEU A 1 72 ? -5.665 2.235 14.167 1.00 92.81 72 LEU A N 1
ATOM 555 C CA . LEU A 1 72 ? -5.799 3.210 15.259 1.00 92.81 72 LEU A CA 1
ATOM 556 C C . LEU A 1 72 ? -7.236 3.750 15.400 1.00 92.81 72 LEU A C 1
ATOM 558 O O . LEU A 1 72 ? -7.615 4.234 16.473 1.00 92.81 72 LEU A O 1
ATOM 562 N N . GLY A 1 73 ? -8.072 3.558 14.375 1.00 86.38 73 GLY A N 1
ATOM 563 C CA . GLY A 1 73 ? -9.521 3.751 14.375 1.00 86.38 73 GLY A CA 1
ATOM 564 C C . GLY A 1 73 ? -10.276 3.100 15.527 1.00 86.38 73 GLY A C 1
ATOM 565 O O . GLY A 1 73 ? -11.305 3.615 15.972 1.00 86.38 73 GLY A O 1
ATOM 566 N N . VAL A 1 74 ? -9.744 2.002 16.074 1.00 89.12 74 VAL A N 1
ATOM 567 C CA . VAL A 1 74 ? -10.297 1.331 17.262 1.00 89.12 74 VAL A CA 1
ATOM 568 C C . VAL A 1 74 ? -10.344 2.275 18.474 1.00 89.12 74 VAL A C 1
ATOM 570 O O . VAL A 1 74 ? -11.251 2.160 19.311 1.00 89.12 74 VAL A O 1
ATOM 573 N N . LYS A 1 75 ? -9.386 3.213 18.553 1.00 89.19 75 LYS A N 1
ATOM 574 C CA . LYS A 1 75 ? -9.280 4.249 19.589 1.00 89.19 75 LYS A CA 1
ATOM 575 C C . LYS A 1 75 ? -9.790 5.613 19.115 1.00 89.19 75 LYS A C 1
ATOM 577 O O . LYS A 1 75 ? -10.464 6.284 19.888 1.00 89.19 75 LYS A O 1
ATOM 582 N N . SER A 1 76 ? -9.508 6.014 17.872 1.00 91.62 76 SER A N 1
ATOM 583 C CA . SER A 1 76 ? -9.906 7.321 17.329 1.00 91.62 76 SER A CA 1
ATOM 584 C C . SER A 1 76 ? -10.528 7.211 15.940 1.00 91.62 76 SER A C 1
ATOM 586 O O . SER A 1 76 ? -9.836 7.003 14.947 1.00 91.62 76 SER A O 1
ATOM 588 N N . ARG A 1 77 ? -11.846 7.435 15.853 1.00 90.25 77 ARG A N 1
ATOM 589 C CA . ARG A 1 77 ? -12.597 7.373 14.587 1.00 90.25 77 ARG A CA 1
ATOM 590 C C . ARG A 1 77 ? -12.056 8.346 13.532 1.00 90.25 77 ARG A C 1
ATOM 592 O O . ARG A 1 77 ? -12.037 8.004 12.357 1.00 90.25 77 ARG A O 1
ATOM 599 N N . VAL A 1 78 ? -11.607 9.530 13.950 1.00 92.81 78 VAL A N 1
ATOM 600 C CA . VAL A 1 78 ? -11.073 10.562 13.045 1.00 92.81 78 VAL A CA 1
ATOM 601 C C . VAL A 1 78 ? -9.829 10.054 12.317 1.00 92.81 78 VAL A C 1
ATOM 603 O O . VAL A 1 78 ? -9.735 10.185 11.101 1.00 92.81 78 VAL A O 1
ATOM 606 N N . VAL A 1 79 ? -8.919 9.399 13.042 1.00 92.75 79 VAL A N 1
ATOM 607 C CA . VAL A 1 79 ? -7.691 8.834 12.461 1.00 92.75 79 VAL A CA 1
ATOM 608 C C . VAL A 1 79 ? -8.025 7.732 11.453 1.00 92.75 79 VAL A C 1
ATOM 610 O O . VAL A 1 79 ? -7.434 7.697 10.378 1.00 92.75 79 VAL A O 1
ATOM 613 N N . ALA A 1 80 ? -9.035 6.901 11.738 1.00 92.38 80 ALA A N 1
ATOM 614 C CA . ALA A 1 80 ? -9.487 5.876 10.796 1.00 92.38 80 ALA A CA 1
ATOM 615 C C . ALA A 1 80 ? -10.040 6.458 9.490 1.00 92.38 80 ALA A C 1
ATOM 617 O O . ALA A 1 80 ? -9.782 5.912 8.420 1.00 92.38 80 ALA A O 1
ATOM 618 N N . ILE A 1 81 ? -10.800 7.553 9.571 1.00 92.88 81 ILE A N 1
ATOM 619 C CA . ILE A 1 81 ? -11.353 8.225 8.389 1.00 92.88 81 ILE A CA 1
ATOM 620 C C . ILE A 1 81 ? -10.217 8.790 7.533 1.00 92.88 81 ILE A C 1
ATOM 622 O O . ILE A 1 81 ? -10.198 8.558 6.328 1.00 92.88 81 ILE A O 1
ATOM 626 N N . ILE A 1 82 ? -9.244 9.461 8.154 1.00 94.19 82 ILE A N 1
ATOM 627 C CA . ILE A 1 82 ? -8.064 9.995 7.458 1.00 94.19 82 ILE A CA 1
ATOM 628 C C . ILE A 1 82 ? -7.283 8.863 6.778 1.00 94.19 82 ILE A C 1
ATOM 630 O O . ILE A 1 82 ? -6.983 8.952 5.590 1.00 94.19 82 ILE A O 1
ATOM 634 N N . GLY A 1 83 ? -7.019 7.770 7.501 1.00 93.69 83 GLY A N 1
ATOM 635 C CA . GLY A 1 83 ? -6.375 6.584 6.937 1.00 93.69 83 GLY A CA 1
ATOM 636 C C . GLY A 1 83 ? -7.158 6.004 5.757 1.00 93.69 83 GLY A C 1
ATOM 637 O O . GLY A 1 83 ? -6.582 5.732 4.715 1.00 93.69 83 GLY A O 1
ATOM 638 N N . SER A 1 84 ? -8.483 5.904 5.862 1.00 93.44 84 SER A N 1
ATOM 639 C CA . SER A 1 84 ? -9.325 5.382 4.775 1.00 93.44 84 SER A CA 1
ATOM 640 C C . SER A 1 84 ? -9.274 6.262 3.521 1.00 93.44 84 SER A C 1
ATOM 642 O O . SER A 1 84 ? -9.219 5.741 2.411 1.00 93.44 84 SER A O 1
ATOM 644 N N . ILE A 1 85 ? -9.251 7.590 3.684 1.00 94.94 85 ILE A N 1
ATOM 645 C CA . ILE A 1 85 ? -9.114 8.532 2.563 1.00 94.94 85 ILE A CA 1
ATOM 646 C C . ILE A 1 85 ? -7.762 8.342 1.869 1.00 94.94 85 ILE A C 1
ATOM 648 O O . ILE A 1 85 ? -7.719 8.282 0.641 1.00 94.94 85 ILE A O 1
ATOM 652 N N . PHE A 1 86 ? -6.674 8.201 2.633 1.00 94.44 86 PHE A N 1
ATOM 653 C CA . PHE A 1 86 ? -5.359 7.925 2.054 1.00 94.44 86 PHE A CA 1
ATOM 654 C C . PHE A 1 86 ? -5.311 6.575 1.343 1.00 94.44 86 PHE A C 1
ATOM 656 O O . PHE A 1 86 ? -4.814 6.520 0.223 1.00 94.44 86 PHE A O 1
ATOM 663 N N . ALA A 1 87 ? -5.871 5.519 1.937 1.00 92.56 87 ALA A N 1
ATOM 664 C CA . ALA A 1 87 ? -5.933 4.203 1.307 1.00 92.56 87 ALA A CA 1
ATOM 665 C C . ALA A 1 87 ? -6.621 4.285 -0.065 1.00 92.56 87 ALA A C 1
ATOM 667 O O . ALA A 1 87 ? -6.038 3.891 -1.070 1.00 92.56 87 ALA A O 1
ATOM 668 N N . ILE A 1 88 ? -7.813 4.892 -0.126 1.00 92.06 88 ILE A N 1
ATOM 669 C CA . ILE A 1 88 ? -8.575 5.060 -1.373 1.00 92.06 88 ILE A CA 1
ATOM 670 C C . ILE A 1 88 ? -7.806 5.917 -2.385 1.00 92.06 88 ILE A C 1
ATOM 672 O O . ILE A 1 88 ? -7.702 5.541 -3.551 1.00 92.06 88 ILE A O 1
ATOM 676 N N . GLY A 1 89 ? -7.269 7.061 -1.952 1.00 92.88 89 GLY A N 1
ATOM 677 C CA . GLY A 1 89 ? -6.557 7.988 -2.831 1.00 92.88 89 GLY A CA 1
ATOM 678 C C . GLY A 1 89 ? -5.311 7.362 -3.451 1.00 92.88 89 GLY A C 1
ATOM 679 O O . GLY A 1 89 ? -5.100 7.470 -4.658 1.00 92.88 89 GLY A O 1
ATOM 680 N N . VAL A 1 90 ? -4.517 6.653 -2.647 1.00 91.12 90 VAL A N 1
ATOM 681 C CA . VAL A 1 90 ? -3.306 5.988 -3.129 1.00 91.12 90 VAL A CA 1
ATOM 682 C C . VAL A 1 90 ? -3.640 4.779 -4.005 1.00 91.12 90 VAL A C 1
ATOM 684 O O . VAL A 1 90 ? -3.037 4.624 -5.065 1.00 91.12 90 VAL A O 1
ATOM 687 N N . SER A 1 91 ? -4.633 3.960 -3.641 1.00 85.62 91 SER A N 1
ATOM 688 C CA . SER A 1 91 ? -5.090 2.871 -4.514 1.00 85.62 91 SER A CA 1
ATOM 689 C C . SER A 1 91 ? -5.575 3.398 -5.867 1.00 85.62 91 SER A C 1
ATOM 691 O O . SER A 1 91 ? -5.210 2.846 -6.900 1.00 85.62 91 SER A O 1
ATOM 693 N N . GLY A 1 92 ? -6.341 4.494 -5.879 1.00 87.06 92 GLY A N 1
ATOM 694 C CA . GLY A 1 92 ? -6.788 5.146 -7.110 1.00 87.06 92 GLY A CA 1
ATOM 695 C C . GLY A 1 92 ? -5.628 5.660 -7.965 1.00 87.06 92 GLY A C 1
ATOM 696 O O . GLY A 1 92 ? -5.621 5.438 -9.174 1.00 87.06 92 GLY A O 1
ATOM 697 N N . TYR A 1 93 ? -4.622 6.285 -7.342 1.00 88.56 93 TYR A N 1
ATOM 698 C CA . TYR A 1 93 ? -3.397 6.711 -8.024 1.00 88.56 93 TYR A CA 1
ATOM 699 C C . TYR A 1 93 ? -2.675 5.534 -8.686 1.00 88.56 93 TYR A C 1
ATOM 701 O O . TYR A 1 93 ? -2.359 5.600 -9.871 1.00 88.56 93 TYR A O 1
ATOM 709 N N . PHE A 1 94 ? -2.461 4.440 -7.955 1.00 82.19 94 PHE A N 1
ATOM 710 C CA . PHE A 1 94 ? -1.776 3.266 -8.489 1.00 82.19 94 PHE A CA 1
ATOM 711 C C . PHE A 1 94 ? -2.559 2.609 -9.626 1.00 82.19 94 PHE A C 1
ATOM 713 O O . PHE A 1 94 ? -1.986 2.358 -10.682 1.00 82.19 94 PHE A O 1
ATOM 720 N N . ILE A 1 95 ? -3.873 2.417 -9.469 1.00 82.12 95 ILE A N 1
ATOM 721 C CA . ILE A 1 95 ? -4.737 1.916 -10.550 1.00 82.12 95 ILE A CA 1
ATOM 722 C C . ILE A 1 95 ? -4.597 2.792 -11.799 1.00 82.12 95 ILE A C 1
ATOM 724 O O . ILE A 1 95 ? -4.440 2.266 -12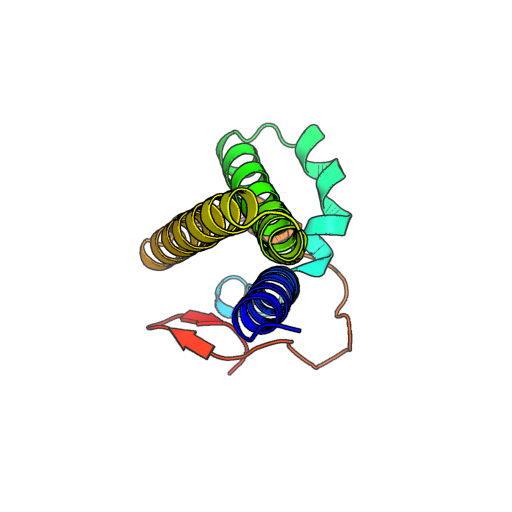.898 1.00 82.12 95 ILE A O 1
ATOM 728 N N . PHE A 1 96 ? -4.619 4.117 -11.637 1.00 83.75 96 PHE A N 1
ATOM 729 C CA . PHE A 1 96 ? -4.469 5.050 -12.749 1.00 83.75 96 PHE A CA 1
ATOM 730 C C . PHE A 1 96 ? -3.103 4.921 -13.430 1.00 83.75 96 PHE A C 1
ATOM 732 O O . PHE A 1 96 ? -3.055 4.763 -14.645 1.00 83.75 96 PHE A O 1
ATOM 739 N N . VAL A 1 97 ? -2.012 4.927 -12.658 1.00 82.69 97 VAL A N 1
ATOM 740 C CA . VAL A 1 97 ? -0.637 4.757 -13.157 1.00 82.69 97 VAL A CA 1
ATOM 741 C C . VAL A 1 97 ? -0.477 3.457 -13.947 1.00 82.69 97 VAL A C 1
ATOM 743 O O . VAL A 1 97 ? 0.124 3.472 -15.023 1.00 82.69 97 VAL A O 1
ATOM 746 N N . PHE A 1 98 ? -1.022 2.344 -13.448 1.00 75.81 98 PHE A N 1
ATOM 747 C CA . PHE A 1 98 ? -0.961 1.063 -14.155 1.00 75.81 98 PHE A CA 1
ATOM 748 C C . PHE A 1 98 ? -1.802 1.074 -15.422 1.00 75.81 98 PHE A C 1
ATOM 750 O O . PHE A 1 98 ? -1.347 0.600 -16.459 1.00 75.81 98 PHE A O 1
ATOM 757 N N . TYR A 1 99 ? -3.000 1.654 -15.359 1.00 75.75 99 TYR A N 1
ATOM 758 C CA . TYR A 1 99 ? -3.898 1.736 -16.504 1.00 75.75 99 TYR A CA 1
ATOM 759 C C . TYR A 1 99 ? -3.286 2.519 -17.675 1.00 75.75 99 TYR A C 1
ATOM 761 O O . TYR A 1 99 ? -3.449 2.132 -18.828 1.00 75.75 99 TYR A O 1
ATOM 769 N N . ILE A 1 100 ? -2.555 3.599 -17.389 1.00 80.88 100 ILE A N 1
ATOM 770 C CA . ILE A 1 100 ? -1.888 4.419 -18.413 1.00 80.88 100 ILE A CA 1
ATOM 771 C C . ILE A 1 100 ? -0.473 3.931 -18.769 1.00 80.88 100 ILE A C 1
ATOM 773 O O . ILE A 1 100 ? 0.182 4.550 -19.605 1.00 80.88 100 ILE A O 1
ATOM 777 N N . GLY A 1 101 ? 0.017 2.860 -18.136 1.00 73.50 101 GLY A N 1
ATOM 778 C CA . GLY A 1 101 ? 1.343 2.295 -18.404 1.00 73.50 101 GLY A CA 1
ATOM 779 C C . GLY A 1 101 ? 2.520 3.186 -17.989 1.00 73.50 101 GLY A C 1
ATOM 780 O O . GLY A 1 101 ? 3.597 3.070 -18.561 1.00 73.50 101 GLY A O 1
ATOM 781 N N . MET A 1 102 ? 2.341 4.077 -17.009 1.00 76.69 102 MET A N 1
ATOM 782 C CA . MET A 1 102 ? 3.391 4.994 -16.526 1.00 76.69 102 MET A CA 1
ATOM 783 C C . MET A 1 102 ? 4.197 4.420 -15.350 1.00 76.69 102 MET A C 1
ATOM 785 O O . MET A 1 102 ? 4.703 5.167 -14.512 1.00 76.69 102 MET A O 1
ATOM 789 N N . LEU A 1 103 ? 4.292 3.094 -15.245 1.00 78.19 103 LEU A N 1
ATOM 790 C CA . LEU A 1 103 ? 5.061 2.469 -14.179 1.00 78.19 103 LEU A CA 1
ATOM 791 C C . LEU A 1 103 ? 6.557 2.593 -14.476 1.00 78.19 103 LEU A C 1
ATOM 793 O O . LEU A 1 103 ? 7.052 2.016 -15.446 1.00 78.19 103 LEU A O 1
ATOM 797 N N . ASP A 1 104 ? 7.277 3.318 -13.622 1.00 79.44 104 ASP A N 1
ATOM 798 C CA . ASP A 1 104 ? 8.731 3.369 -13.712 1.00 79.44 104 ASP A CA 1
ATOM 799 C C . ASP A 1 104 ? 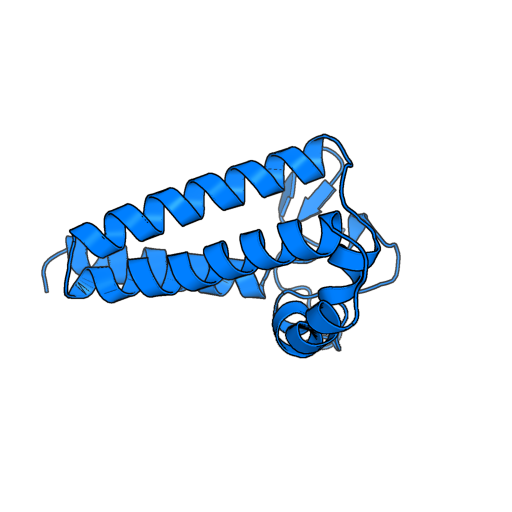9.324 1.985 -13.385 1.00 79.44 104 ASP A C 1
ATOM 801 O O . ASP A 1 104 ? 9.035 1.432 -12.314 1.00 79.44 104 ASP A O 1
ATOM 805 N N . PRO A 1 105 ? 10.155 1.401 -14.267 1.00 78.75 105 PRO A N 1
ATOM 806 C CA . PRO A 1 105 ? 10.765 0.106 -14.009 1.00 78.75 105 PRO A CA 1
ATOM 807 C C . PRO A 1 105 ? 11.596 0.060 -12.726 1.00 78.75 105 PRO A C 1
ATOM 809 O O . PRO A 1 105 ? 11.561 -0.943 -12.020 1.00 78.75 105 PRO A O 1
ATOM 812 N N . GLN A 1 106 ? 12.309 1.137 -12.387 1.00 79.44 106 GLN A N 1
ATOM 813 C CA . GLN A 1 106 ? 13.128 1.201 -11.176 1.00 79.44 106 GLN A CA 1
ATOM 814 C C . GLN A 1 106 ? 12.267 1.139 -9.915 1.00 79.44 106 GLN A C 1
ATOM 816 O O . GLN A 1 106 ? 12.654 0.492 -8.946 1.00 79.44 106 GLN A O 1
ATOM 821 N N . PHE A 1 107 ? 11.080 1.755 -9.938 1.00 80.19 107 PHE A N 1
ATOM 822 C CA . PHE A 1 107 ? 10.123 1.632 -8.842 1.00 80.19 107 PHE A CA 1
ATOM 823 C C . PHE A 1 107 ? 9.627 0.192 -8.699 1.00 80.19 107 PHE A C 1
ATOM 825 O O . PHE A 1 107 ? 9.574 -0.328 -7.589 1.00 80.19 107 PHE A O 1
ATOM 832 N N . ALA A 1 108 ? 9.318 -0.487 -9.804 1.00 77.00 108 ALA A N 1
ATOM 833 C CA . ALA A 1 108 ? 8.901 -1.885 -9.753 1.00 77.00 108 ALA A CA 1
ATOM 834 C C . ALA A 1 108 ? 10.011 -2.817 -9.233 1.00 77.00 108 ALA A C 1
ATOM 836 O O . ALA A 1 108 ? 9.727 -3.729 -8.461 1.00 77.00 108 ALA A O 1
ATOM 837 N N . PHE A 1 109 ? 11.279 -2.549 -9.561 1.00 77.56 109 PHE A N 1
ATOM 838 C CA . PHE A 1 109 ? 12.417 -3.291 -9.008 1.00 77.56 109 PHE A CA 1
ATOM 839 C C . PHE A 1 109 ? 12.605 -3.103 -7.500 1.00 77.56 109 PHE A C 1
ATOM 841 O O . PHE A 1 109 ? 13.245 -3.939 -6.872 1.00 77.56 109 PHE A O 1
ATOM 848 N N . MET A 1 110 ? 12.008 -2.081 -6.880 1.00 77.94 110 MET A N 1
ATOM 849 C CA . MET A 1 110 ? 12.003 -1.986 -5.416 1.00 77.94 110 MET A CA 1
ATOM 850 C C . MET A 1 110 ? 11.212 -3.118 -4.769 1.00 77.94 110 MET A C 1
ATOM 852 O O . MET A 1 110 ? 11.433 -3.440 -3.615 1.00 77.94 110 MET A O 1
ATOM 856 N N . PHE A 1 111 ? 10.298 -3.742 -5.497 1.00 76.75 111 PHE A N 1
ATOM 857 C CA . PHE A 1 111 ? 9.514 -4.865 -5.008 1.00 76.75 111 PHE A CA 1
ATOM 858 C C . PHE A 1 111 ? 10.200 -6.209 -5.311 1.00 76.75 111 PHE A C 1
ATOM 860 O O . PHE A 1 111 ? 9.641 -7.262 -5.018 1.00 76.75 111 PHE A O 1
ATOM 867 N N . LEU A 1 112 ? 11.385 -6.195 -5.929 1.00 71.56 112 LEU A N 1
ATOM 868 C CA . LEU A 1 112 ? 12.137 -7.405 -6.233 1.00 71.56 112 LEU A CA 1
ATOM 869 C C . LEU A 1 112 ? 12.726 -7.976 -4.944 1.00 71.56 112 LEU A C 1
ATOM 871 O O . LEU A 1 112 ? 13.513 -7.316 -4.266 1.00 71.56 112 LEU A O 1
ATOM 875 N N . ASP A 1 113 ? 12.316 -9.192 -4.614 1.00 65.06 113 ASP A N 1
ATOM 876 C CA . ASP A 1 113 ? 12.809 -9.962 -3.475 1.00 65.06 113 ASP A CA 1
ATOM 877 C C . ASP A 1 113 ? 12.465 -11.438 -3.685 1.00 65.06 113 ASP A C 1
ATOM 879 O O . ASP A 1 113 ? 11.639 -11.771 -4.543 1.00 65.06 113 ASP A O 1
ATOM 883 N N . ASP A 1 114 ? 13.092 -12.312 -2.903 1.00 56.75 114 ASP A N 1
ATOM 884 C CA . ASP A 1 114 ? 12.793 -13.738 -2.933 1.00 56.75 114 ASP A CA 1
ATOM 885 C C . ASP A 1 114 ? 11.317 -13.984 -2.576 1.00 56.75 114 ASP A C 1
ATOM 887 O O . ASP A 1 114 ? 10.708 -13.301 -1.744 1.00 56.75 114 ASP A O 1
ATOM 891 N N . ALA A 1 115 ? 10.716 -14.984 -3.222 1.00 56.38 115 ALA A N 1
ATOM 892 C CA . ALA A 1 115 ? 9.339 -15.365 -2.951 1.00 56.38 115 ALA A CA 1
ATOM 893 C C . ALA A 1 115 ? 9.161 -15.738 -1.472 1.00 56.38 115 ALA A C 1
ATOM 895 O O . ALA A 1 115 ? 9.905 -16.561 -0.943 1.00 56.38 115 ALA A O 1
ATOM 896 N N . ILE A 1 116 ? 8.120 -15.202 -0.816 1.00 56.69 116 ILE A N 1
ATOM 897 C CA . ILE A 1 116 ? 7.768 -15.594 0.566 1.00 56.69 116 ILE A CA 1
ATOM 898 C C . ILE A 1 116 ? 7.562 -17.118 0.643 1.00 56.69 116 ILE A C 1
ATOM 900 O O . ILE A 1 116 ? 7.918 -17.752 1.637 1.00 56.69 116 ILE A O 1
ATOM 904 N N . ILE A 1 117 ? 6.981 -17.700 -0.414 1.00 56.91 117 ILE A N 1
ATOM 905 C CA . ILE A 1 117 ? 6.899 -19.141 -0.649 1.00 56.91 117 ILE A CA 1
ATOM 906 C C . ILE A 1 117 ? 7.175 -19.384 -2.136 1.00 56.91 117 ILE A C 1
ATOM 908 O O . ILE A 1 117 ? 6.472 -18.838 -2.988 1.00 56.91 117 ILE A O 1
ATOM 912 N N . GLU A 1 118 ? 8.172 -20.213 -2.451 1.00 58.31 118 GLU A N 1
ATOM 913 C CA . GLU A 1 118 ? 8.499 -20.575 -3.835 1.00 58.31 118 GLU A CA 1
ATOM 914 C C . GLU A 1 118 ? 7.270 -21.125 -4.579 1.00 58.31 118 GLU A C 1
ATOM 916 O O . GLU A 1 118 ? 6.567 -22.014 -4.093 1.00 58.31 118 GLU A O 1
ATOM 921 N N . GLY A 1 119 ? 7.002 -20.583 -5.770 1.00 56.38 119 GLY A N 1
ATOM 922 C CA . GLY A 1 119 ? 5.903 -21.020 -6.635 1.00 56.38 119 GLY A CA 1
ATOM 923 C C . GLY A 1 119 ? 4.496 -20.588 -6.199 1.00 56.38 119 GLY A C 1
ATOM 924 O O . GLY A 1 119 ? 3.532 -20.966 -6.865 1.00 56.38 119 GLY A O 1
ATOM 925 N N . ILE A 1 120 ? 4.343 -19.802 -5.124 1.00 56.31 120 ILE A N 1
ATOM 926 C CA . ILE A 1 120 ? 3.041 -19.270 -4.690 1.00 56.31 120 ILE A CA 1
ATOM 927 C C . ILE A 1 120 ? 3.023 -17.748 -4.824 1.00 56.31 120 ILE A C 1
ATOM 929 O O . ILE A 1 120 ? 3.620 -17.026 -4.027 1.00 56.31 120 ILE A O 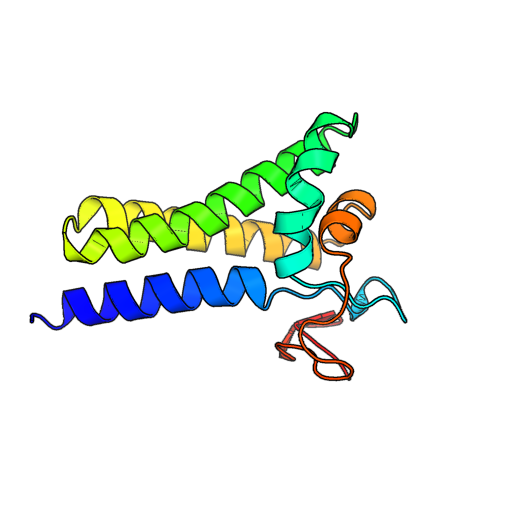1
ATOM 933 N N . LEU A 1 121 ? 2.257 -17.256 -5.800 1.00 57.31 121 LEU A N 1
ATOM 934 C CA . LEU A 1 121 ? 1.984 -15.828 -5.942 1.00 57.31 121 LEU A CA 1
ATOM 935 C C . LEU A 1 121 ? 0.843 -15.403 -4.991 1.00 57.31 121 LEU A C 1
ATOM 937 O O . LEU A 1 121 ? -0.206 -16.053 -4.969 1.00 57.31 121 LEU A O 1
ATOM 941 N N . PRO A 1 122 ? 1.021 -14.333 -4.191 1.00 49.94 122 PRO A N 1
ATOM 942 C CA . PRO A 1 122 ? 0.109 -14.017 -3.092 1.00 49.94 122 PRO A CA 1
ATOM 943 C C . PRO A 1 122 ? -1.321 -13.599 -3.492 1.00 49.94 122 PRO A C 1
ATOM 945 O O . PRO A 1 122 ? -2.232 -13.696 -2.670 1.00 49.94 122 PRO A O 1
ATOM 948 N N . LEU A 1 123 ? -1.549 -13.129 -4.720 1.00 51.19 123 LEU A N 1
ATOM 949 C CA . LEU A 1 123 ? -2.871 -12.762 -5.243 1.00 51.19 123 LEU A CA 1
ATOM 950 C C . LEU A 1 123 ? -2.845 -12.872 -6.773 1.00 51.19 123 LEU A C 1
ATOM 952 O O . LEU A 1 123 ? -1.793 -12.558 -7.315 1.00 51.19 123 LEU A O 1
ATOM 956 N N . ASN A 1 124 ? -3.956 -13.297 -7.417 1.00 51.34 124 ASN A N 1
ATOM 957 C CA . ASN A 1 124 ? -4.231 -13.283 -8.875 1.00 51.34 124 ASN A CA 1
ATOM 958 C C . ASN A 1 124 ? -5.614 -12.711 -9.219 1.00 51.34 124 ASN A C 1
ATOM 960 O O . ASN A 1 124 ? -6.601 -13.445 -9.201 1.00 51.34 124 ASN A O 1
ATOM 964 N N . ILE A 1 125 ? -5.709 -11.413 -9.523 1.00 51.41 125 ILE A N 1
ATOM 965 C CA . ILE A 1 125 ? -6.968 -10.749 -9.895 1.00 51.41 125 ILE A CA 1
ATOM 966 C C . ILE A 1 125 ? -6.825 -10.024 -11.245 1.00 51.41 125 ILE A C 1
ATOM 968 O O . ILE A 1 125 ? -6.198 -8.967 -11.288 1.00 51.41 125 ILE A O 1
ATOM 972 N N . PRO A 1 126 ? -7.443 -10.508 -12.337 1.00 50.09 126 PRO A N 1
ATOM 973 C CA . PRO A 1 126 ? -7.367 -9.856 -13.645 1.00 50.09 126 PRO A CA 1
ATOM 974 C C . PRO A 1 126 ? -8.055 -8.477 -13.653 1.00 50.09 126 PRO A C 1
ATOM 976 O O . PRO A 1 126 ? -9.204 -8.343 -13.231 1.00 50.09 126 PRO A O 1
ATOM 979 N N . ILE A 1 127 ? -7.368 -7.454 -14.173 1.00 52.59 127 ILE A N 1
ATOM 980 C CA . ILE A 1 127 ? -7.847 -6.075 -14.370 1.00 52.59 127 ILE A CA 1
ATOM 981 C C . ILE A 1 127 ? -7.492 -5.611 -15.797 1.00 52.59 127 ILE A C 1
ATOM 983 O O . ILE A 1 127 ? -6.461 -4.996 -16.041 1.00 52.59 127 ILE A O 1
ATOM 987 N N . GLY A 1 128 ? -8.356 -5.870 -16.780 1.00 58.28 128 GLY A N 1
ATOM 988 C CA . GLY A 1 128 ? -8.089 -5.486 -18.176 1.00 58.28 128 GLY A CA 1
ATOM 989 C C . GLY A 1 128 ? -7.019 -6.373 -18.826 1.00 58.28 128 GLY A C 1
ATOM 990 O O . GLY A 1 128 ? -7.177 -7.589 -18.844 1.00 58.28 128 GLY A O 1
ATOM 991 N N . THR A 1 129 ? -5.953 -5.785 -19.382 1.00 46.53 129 THR A N 1
ATOM 992 C CA . THR A 1 129 ? -4.804 -6.528 -19.952 1.00 46.53 129 THR A CA 1
ATOM 993 C C . THR A 1 129 ? -3.719 -6.860 -18.925 1.00 46.53 129 THR A C 1
ATOM 995 O O . THR A 1 129 ? -2.702 -7.447 -19.279 1.00 46.53 129 THR A O 1
ATOM 998 N N . ILE A 1 130 ? -3.907 -6.456 -17.671 1.00 43.12 130 ILE A N 1
ATOM 999 C CA . ILE A 1 130 ? -3.012 -6.738 -16.548 1.00 43.12 130 ILE A CA 1
ATOM 1000 C C . ILE A 1 130 ? -3.730 -7.652 -15.562 1.00 43.12 130 ILE A C 1
ATOM 1002 O O . ILE A 1 130 ? -4.958 -7.663 -15.496 1.00 43.12 130 ILE A O 1
ATOM 1006 N N . SER A 1 131 ? -2.975 -8.415 -14.782 1.00 43.78 131 SER A N 1
ATOM 1007 C CA . SER A 1 131 ? -3.519 -9.162 -13.656 1.00 43.78 131 SER A CA 1
ATOM 1008 C C . SER A 1 131 ? -2.759 -8.811 -12.386 1.00 43.78 131 SER A C 1
ATOM 1010 O O . SER A 1 131 ? -1.538 -8.677 -12.397 1.00 43.78 131 SER A O 1
ATOM 1012 N N . ILE A 1 132 ? -3.475 -8.666 -11.273 1.00 43.19 132 ILE A N 1
ATOM 1013 C CA . ILE A 1 132 ? -2.906 -8.647 -9.923 1.00 43.19 132 ILE A CA 1
ATOM 1014 C C . ILE A 1 132 ? -2.614 -10.103 -9.527 1.00 43.19 132 ILE A C 1
ATOM 1016 O O . ILE A 1 132 ? -3.210 -10.562 -8.558 1.00 43.19 132 ILE A O 1
ATOM 1020 N N . GLY A 1 133 ? -1.810 -10.810 -10.349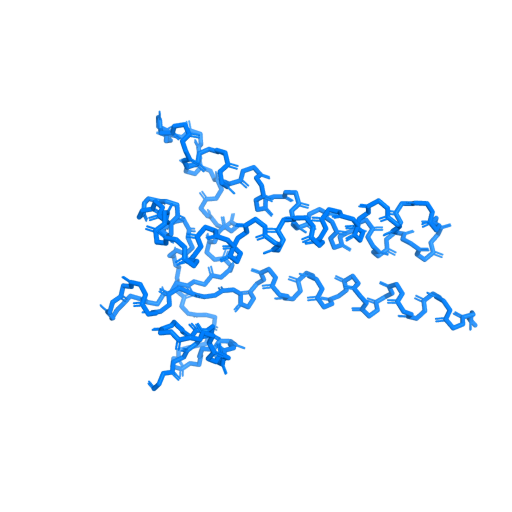 1.00 39.91 133 GLY A N 1
ATOM 1021 C CA . GLY A 1 133 ? -1.194 -12.149 -10.198 1.00 39.91 133 GLY A CA 1
ATOM 1022 C C . GLY A 1 133 ? -1.136 -13.018 -11.465 1.00 39.91 133 GLY A C 1
ATOM 1023 O O . GLY A 1 133 ? -1.428 -12.523 -12.551 1.00 39.91 133 GLY A O 1
ATOM 1024 N N . PRO A 1 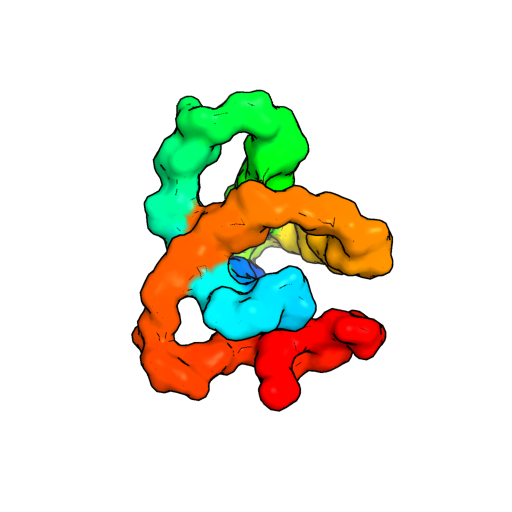134 ? -0.731 -14.301 -11.363 1.00 38.94 134 PRO A N 1
ATOM 1025 C CA . PRO A 1 134 ? -0.313 -15.106 -12.521 1.00 38.94 134 PRO A CA 1
ATOM 1026 C C . PRO A 1 134 ? -1.450 -15.735 -13.328 1.00 38.94 134 PRO A C 1
ATOM 1028 O O . PRO A 1 134 ? -2.369 -16.319 -12.766 1.00 38.94 134 PRO A O 1
ATOM 1031 N N . ILE A 1 135 ? -1.314 -15.743 -14.652 1.00 38.84 135 ILE A N 1
ATOM 1032 C CA . ILE A 1 135 ? -1.931 -16.772 -15.508 1.00 38.84 135 ILE A CA 1
ATOM 1033 C C . ILE A 1 135 ? -1.105 -18.054 -15.382 1.00 38.84 135 ILE A C 1
ATOM 1035 O O . ILE A 1 135 ? 0.139 -17.925 -15.376 1.00 38.84 135 ILE A O 1
#

Foldseek 3Di:
DDPQLVVLVVQLVVLLVCLFLFWDCVVDPPATFTSVLLVVLVVVLVVDPDPVLVVLNVLSVLSNVLSVQSNCCSVPVVSNVVSVVSNVVSVVVVVVCVVVVVDDVVNRCSRGDDDPDPPDRSDWADDPSDTSDDD

Solvent-accessible surface area (backbone atoms only — not comparable to full-atom values): 7269 Å² total; per-residue (Å²): 133,62,70,70,42,53,53,23,46,52,52,10,51,52,45,41,47,50,52,46,41,38,47,51,40,75,83,38,84,94,45,69,28,33,27,57,16,35,68,74,35,51,71,54,55,83,72,53,88,50,66,66,44,50,50,54,49,53,48,50,50,48,33,49,50,12,13,55,28,12,42,48,21,62,82,35,64,69,46,18,52,55,12,48,52,40,36,53,52,43,52,51,50,50,54,49,36,59,73,72,65,66,67,56,66,71,50,56,54,30,16,48,45,82,63,96,44,84,96,58,75,81,37,68,49,80,58,88,97,43,31,45,28,79,131

Radius of gyration: 15.52 Å; Cα contacts (8 Å, |Δi|>4): 182; chains: 1; bounding box: 40×33×41 Å